Protein AF-A0A2N1F911-F1 (afdb_monomer_lite)

Secondary structure (DSSP, 8-state):
-----SEEEHHHHHHHH---HHHHHHHHTTS-S-EEE-SSSTTT-EEEEHHHHHHHHHHHT---

Radius of gyration: 11.89 Å; chains: 1; bounding box: 33×30×20 Å

pLDDT: mean 76.84, std 15.12, range [34.31, 89.31]

Structure (mmCIF, N/CA/C/O backbone):
data_AF-A0A2N1F911-F1
#
_entry.id   AF-A0A2N1F911-F1
#
loop_
_atom_site.group_PDB
_atom_site.id
_atom_site.type_symbol
_atom_site.label_atom_id
_atom_site.label_alt_id
_atom_site.label_comp_id
_atom_site.label_asym_id
_atom_site.label_entity_id
_atom_site.label_seq_id
_atom_site.pdbx_PDB_ins_code
_atom_site.Cartn_x
_atom_site.Cartn_y
_atom_site.Cartn_z
_atom_site.occupancy
_atom_site.B_iso_or_equiv
_atom_site.auth_seq_id
_atom_site.auth_comp_id
_atom_site.auth_asym_id
_atom_site.auth_atom_id
_atom_site.pdbx_PDB_model_num
ATOM 1 N N . MET A 1 1 ? 9.145 -23.408 9.899 1.00 34.31 1 MET A N 1
ATOM 2 C CA . MET A 1 1 ? 8.319 -22.272 9.440 1.00 34.31 1 MET A CA 1
ATOM 3 C C . MET A 1 1 ? 9.140 -21.493 8.428 1.00 34.31 1 MET A C 1
ATOM 5 O O . MET A 1 1 ? 10.124 -20.880 8.812 1.00 34.31 1 MET A O 1
ATOM 9 N N . THR A 1 2 ? 8.826 -21.603 7.140 1.00 43.41 2 THR A N 1
ATOM 10 C CA . THR A 1 2 ? 9.448 -20.783 6.092 1.00 43.41 2 THR A CA 1
ATOM 11 C C . THR A 1 2 ? 8.920 -19.362 6.231 1.00 43.41 2 THR A C 1
ATOM 13 O O . THR A 1 2 ? 7.732 -19.126 6.025 1.00 43.41 2 THR A O 1
ATOM 16 N N . THR A 1 3 ? 9.777 -18.427 6.637 1.00 47.66 3 THR A N 1
ATOM 17 C CA . THR A 1 3 ? 9.493 -16.991 6.612 1.00 47.66 3 THR A CA 1
ATOM 18 C C . THR A 1 3 ? 9.177 -16.603 5.173 1.00 47.66 3 THR A C 1
ATOM 20 O O . THR A 1 3 ? 10.065 -16.536 4.325 1.00 47.66 3 THR A O 1
ATOM 23 N N . ALA A 1 4 ? 7.889 -16.424 4.875 1.00 55.34 4 ALA A N 1
ATOM 24 C CA . ALA A 1 4 ? 7.459 -15.912 3.588 1.00 55.34 4 ALA A CA 1
ATOM 25 C C . ALA A 1 4 ? 8.128 -14.553 3.363 1.00 55.34 4 ALA A C 1
ATOM 27 O O . ALA A 1 4 ? 8.261 -13.758 4.295 1.00 55.34 4 ALA A O 1
ATOM 28 N N . ILE A 1 5 ? 8.582 -14.323 2.133 1.00 61.09 5 ILE A N 1
ATOM 29 C CA . ILE A 1 5 ? 9.143 -13.051 1.682 1.00 61.09 5 ILE A CA 1
ATOM 30 C C . ILE A 1 5 ? 8.134 -11.959 2.057 1.00 61.09 5 ILE A C 1
ATOM 32 O O . ILE A 1 5 ? 7.080 -11.859 1.440 1.00 61.09 5 ILE A O 1
ATOM 36 N N . ASP A 1 6 ? 8.430 -11.179 3.101 1.00 75.62 6 ASP A N 1
ATOM 37 C CA . ASP A 1 6 ? 7.455 -10.254 3.699 1.00 75.62 6 ASP A CA 1
ATOM 38 C C . ASP A 1 6 ? 7.127 -9.084 2.766 1.00 75.62 6 ASP A C 1
ATOM 40 O O . ASP A 1 6 ? 6.158 -8.378 2.989 1.00 75.62 6 ASP A O 1
ATOM 44 N N . TRP A 1 7 ? 7.890 -8.886 1.688 1.00 86.12 7 TRP A N 1
ATOM 45 C CA . TRP A 1 7 ? 7.744 -7.744 0.796 1.00 86.12 7 TRP A CA 1
ATOM 46 C C . TRP A 1 7 ? 7.443 -8.161 -0.642 1.00 86.12 7 TRP A C 1
ATOM 48 O O . TRP A 1 7 ? 8.211 -8.887 -1.268 1.00 86.12 7 TRP A O 1
ATOM 58 N N . VAL A 1 8 ? 6.365 -7.622 -1.206 1.00 87.06 8 VAL A N 1
ATOM 59 C CA . VAL A 1 8 ? 5.911 -7.889 -2.580 1.00 87.06 8 VAL A CA 1
ATOM 60 C C . VAL A 1 8 ? 5.618 -6.603 -3.330 1.00 87.06 8 VAL A C 1
ATOM 62 O O . VAL A 1 8 ? 5.416 -5.547 -2.744 1.00 87.06 8 VAL A O 1
ATOM 65 N N . THR A 1 9 ? 5.576 -6.664 -4.655 1.00 87.44 9 THR A N 1
ATOM 66 C CA . THR A 1 9 ? 5.198 -5.493 -5.452 1.00 87.44 9 THR A CA 1
ATOM 67 C C . THR A 1 9 ? 3.681 -5.310 -5.484 1.00 87.44 9 THR A C 1
ATOM 69 O O . THR A 1 9 ? 2.924 -6.277 -5.408 1.00 87.44 9 THR A O 1
ATOM 72 N N . ALA A 1 10 ? 3.225 -4.076 -5.719 1.00 86.50 10 ALA A N 1
ATOM 73 C CA . ALA A 1 10 ? 1.805 -3.789 -5.965 1.00 86.50 10 ALA A CA 1
ATOM 74 C C . ALA A 1 10 ? 1.214 -4.614 -7.123 1.00 86.50 10 ALA A C 1
ATOM 76 O O . ALA A 1 10 ? 0.027 -4.919 -7.121 1.00 86.50 10 ALA A O 1
ATOM 77 N N . LYS A 1 11 ? 2.046 -4.982 -8.110 1.00 86.88 11 LYS A N 1
ATOM 78 C CA . LYS A 1 11 ? 1.643 -5.858 -9.215 1.00 86.88 11 LYS A CA 1
ATOM 79 C C . LYS A 1 11 ? 1.285 -7.257 -8.706 1.00 86.88 11 LYS A C 1
ATOM 81 O O . LYS A 1 11 ? 0.235 -7.765 -9.069 1.00 86.88 11 LYS A O 1
ATOM 86 N N . LYS A 1 12 ? 2.124 -7.842 -7.848 1.00 86.88 12 LYS A N 1
ATOM 87 C CA . LYS A 1 12 ? 1.900 -9.187 -7.311 1.00 86.88 12 LYS A CA 1
ATOM 88 C C . LYS A 1 12 ? 0.638 -9.256 -6.446 1.00 86.88 12 LYS A C 1
ATOM 90 O O . LYS A 1 12 ? -0.160 -10.164 -6.620 1.00 86.88 12 LYS A O 1
ATOM 95 N N . ILE A 1 13 ? 0.408 -8.251 -5.597 1.00 86.31 13 ILE A N 1
ATOM 96 C CA . ILE A 1 13 ? -0.830 -8.160 -4.803 1.00 86.31 13 ILE A CA 1
ATOM 97 C C . ILE A 1 13 ? -2.062 -8.074 -5.707 1.00 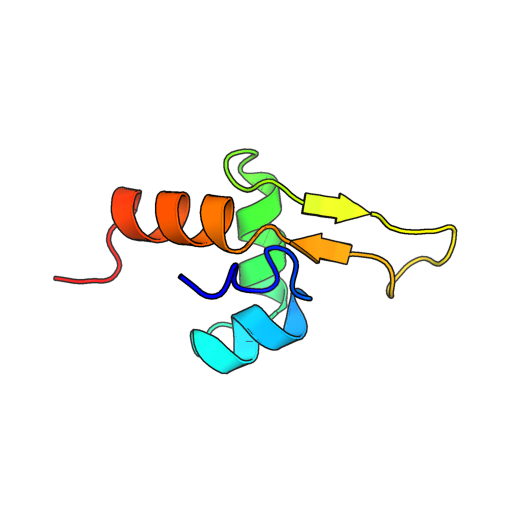86.31 13 ILE A C 1
ATOM 99 O O . ILE A 1 13 ? -3.045 -8.764 -5.462 1.00 86.31 13 ILE A O 1
ATOM 103 N N . ALA A 1 14 ? -2.011 -7.248 -6.755 1.00 87.50 14 ALA A N 1
ATOM 104 C CA . ALA A 1 14 ? -3.108 -7.119 -7.712 1.00 87.50 14 ALA A CA 1
ATOM 105 C C . ALA A 1 14 ? -3.432 -8.453 -8.410 1.00 87.50 14 ALA A C 1
ATOM 107 O O . ALA A 1 14 ? -4.598 -8.812 -8.536 1.00 87.50 14 ALA A O 1
ATOM 108 N N . GLU A 1 15 ? -2.404 -9.205 -8.816 1.00 87.50 15 GLU A N 1
ATOM 109 C CA . GLU A 1 15 ? -2.558 -10.540 -9.409 1.00 87.50 15 GLU A CA 1
ATOM 110 C C . GLU A 1 15 ? -3.164 -11.548 -8.420 1.00 87.50 15 GLU A C 1
ATOM 112 O O . GLU A 1 15 ? -4.074 -12.282 -8.791 1.00 87.50 15 GLU A O 1
ATOM 117 N N . ASP A 1 16 ? -2.709 -11.554 -7.164 1.00 86.38 16 ASP A N 1
ATOM 118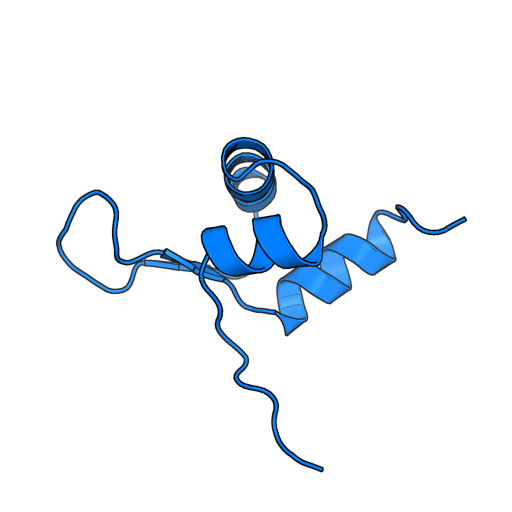 C CA . ASP A 1 16 ? -3.143 -12.535 -6.158 1.00 86.38 16 ASP A CA 1
ATOM 119 C C . ASP A 1 16 ? -4.551 -12.251 -5.604 1.00 8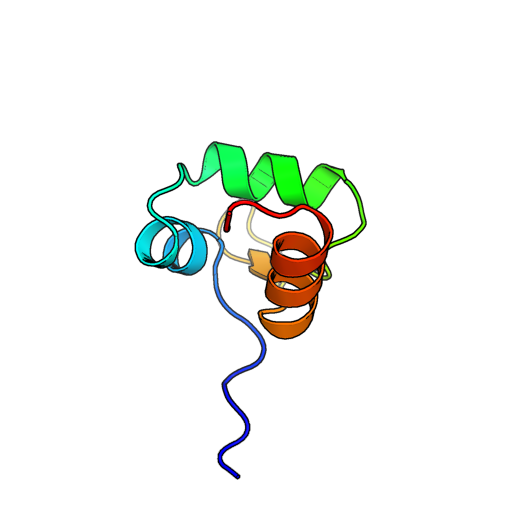6.38 16 ASP A C 1
ATOM 121 O O . ASP A 1 16 ? -5.274 -13.172 -5.237 1.00 86.38 16 ASP A O 1
ATOM 125 N N . THR A 1 17 ? -4.958 -10.981 -5.548 1.00 82.56 17 THR A N 1
ATOM 126 C CA . THR A 1 17 ? -6.266 -10.558 -5.007 1.00 82.56 17 THR A CA 1
ATOM 127 C C . THR A 1 17 ? -7.322 -10.306 -6.084 1.00 82.56 17 THR A C 1
ATOM 129 O O . THR A 1 17 ? -8.488 -10.087 -5.762 1.00 82.56 17 THR A O 1
ATOM 132 N N . GLY A 1 18 ? -6.934 -10.290 -7.363 1.00 86.19 18 GLY A N 1
ATOM 133 C CA . GLY A 1 18 ? -7.821 -9.965 -8.483 1.00 86.19 18 GLY A CA 1
ATOM 134 C C . GLY A 1 18 ? -8.241 -8.491 -8.557 1.00 86.19 18 GLY A C 1
ATOM 135 O O . GLY A 1 18 ? -9.085 -8.134 -9.380 1.00 86.19 18 GLY A O 1
ATOM 136 N N . VAL A 1 19 ? -7.672 -7.612 -7.724 1.00 86.44 19 VAL A N 1
ATOM 137 C CA . VAL A 1 19 ? -7.976 -6.174 -7.739 1.00 86.44 19 VAL A CA 1
ATOM 138 C C . VAL A 1 19 ? -7.028 -5.405 -8.655 1.00 86.44 19 VAL A C 1
ATOM 140 O O . VAL A 1 19 ? -5.903 -5.814 -8.929 1.00 86.44 19 VAL A O 1
ATOM 143 N N . SER A 1 20 ? -7.452 -4.230 -9.122 1.00 87.62 20 SER A N 1
ATOM 144 C CA . SER A 1 20 ? -6.592 -3.397 -9.970 1.00 87.62 20 SER A CA 1
ATOM 145 C C . SER A 1 20 ? -5.375 -2.853 -9.208 1.00 87.62 20 SER A C 1
ATOM 147 O O . SER A 1 20 ? -5.459 -2.488 -8.035 1.00 87.62 20 SER A O 1
ATOM 149 N N . ARG A 1 21 ? -4.241 -2.683 -9.901 1.00 85.69 21 ARG A N 1
ATOM 150 C CA . ARG A 1 21 ? -3.037 -2.060 -9.317 1.00 85.69 21 ARG A CA 1
ATOM 151 C C . ARG A 1 21 ? -3.318 -0.663 -8.751 1.00 85.69 21 ARG A C 1
ATOM 153 O O . ARG A 1 21 ? -2.783 -0.316 -7.705 1.00 85.69 21 ARG A O 1
ATOM 160 N N . SER A 1 22 ? -4.166 0.122 -9.415 1.00 87.38 22 SER A N 1
ATOM 161 C CA . SER A 1 22 ? -4.583 1.447 -8.937 1.00 87.38 22 SER A CA 1
ATOM 162 C C . SER A 1 22 ? -5.365 1.369 -7.628 1.00 87.38 22 SER A C 1
ATOM 164 O O . SER A 1 22 ? -5.204 2.236 -6.776 1.00 87.38 22 SER A O 1
ATOM 166 N N . PHE A 1 23 ? -6.182 0.328 -7.445 1.00 87.31 23 PHE A N 1
ATOM 167 C CA . PHE A 1 23 ? -6.875 0.082 -6.184 1.00 87.31 23 PHE A CA 1
ATOM 168 C C . PHE A 1 23 ? -5.885 -0.258 -5.068 1.00 87.31 23 PHE A C 1
ATOM 170 O O . PHE A 1 23 ? -5.934 0.376 -4.022 1.00 87.31 23 PHE A O 1
ATOM 177 N N . VAL A 1 24 ? -4.919 -1.150 -5.320 1.00 86.69 24 VAL A N 1
ATOM 178 C CA . VAL A 1 24 ? -3.849 -1.447 -4.347 1.00 86.69 24 VAL A CA 1
ATOM 179 C C . VAL A 1 24 ? -3.109 -0.173 -3.935 1.00 86.69 24 VAL A C 1
ATOM 181 O O . VAL A 1 24 ? -2.868 0.031 -2.753 1.00 86.69 24 VAL A O 1
ATOM 184 N N . LEU A 1 25 ? -2.781 0.713 -4.882 1.00 87.25 25 LEU A N 1
ATOM 185 C CA . LEU A 1 25 ? -2.115 1.983 -4.572 1.00 87.25 25 LEU A C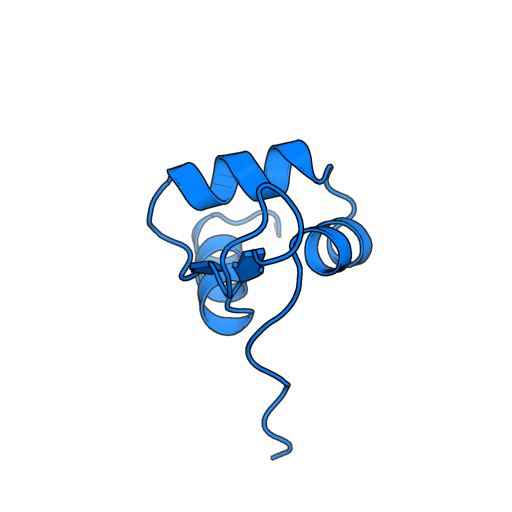A 1
ATOM 186 C C . LEU A 1 25 ? -2.971 2.900 -3.692 1.00 87.25 25 LEU A C 1
ATOM 188 O O . LEU A 1 25 ? -2.436 3.467 -2.747 1.00 87.25 25 LEU A O 1
ATOM 192 N N . LYS A 1 26 ? -4.281 2.996 -3.953 1.00 87.56 26 LYS A N 1
ATOM 193 C CA . LYS A 1 26 ? -5.214 3.742 -3.093 1.00 87.56 26 LYS A CA 1
ATOM 194 C C . LYS A 1 26 ? -5.300 3.156 -1.686 1.00 87.56 26 LYS A C 1
ATOM 196 O O . LYS A 1 26 ? -5.385 3.908 -0.727 1.00 87.56 26 LYS A O 1
ATOM 201 N N . LEU A 1 27 ? -5.231 1.831 -1.541 1.00 85.31 27 LEU A N 1
ATOM 202 C CA . LEU A 1 27 ? -5.192 1.203 -0.216 1.00 85.31 27 LEU A CA 1
ATOM 203 C C . LEU A 1 27 ? -3.944 1.610 0.575 1.00 85.31 27 LEU A C 1
ATOM 205 O O . LEU A 1 27 ? -4.008 1.766 1.785 1.00 85.31 27 LEU A O 1
ATOM 209 N N . LEU A 1 28 ? -2.809 1.833 -0.090 1.00 85.00 28 LEU A N 1
ATOM 210 C CA . LEU A 1 28 ? -1.611 2.322 0.601 1.00 85.00 28 LEU A CA 1
ATOM 211 C C . LEU A 1 28 ? -1.763 3.761 1.109 1.00 85.00 28 LEU A C 1
ATOM 213 O O . LEU A 1 28 ? -1.059 4.148 2.040 1.00 85.00 28 LEU A O 1
ATOM 217 N N . GLU A 1 29 ? -2.663 4.553 0.521 1.00 83.75 29 GLU A N 1
ATOM 218 C CA . GLU A 1 29 ? -2.956 5.915 0.981 1.00 83.75 29 GLU A CA 1
ATOM 219 C C . GLU A 1 29 ? -3.714 5.929 2.319 1.00 83.75 29 GLU A C 1
ATOM 221 O O . GLU A 1 29 ? -3.710 6.962 2.983 1.00 83.75 29 GLU A O 1
ATOM 226 N N . THR A 1 30 ? -4.300 4.806 2.767 1.00 82.50 30 THR A N 1
ATOM 227 C CA . THR A 1 30 ? -4.975 4.739 4.080 1.00 82.50 30 THR A CA 1
ATOM 228 C C . THR A 1 30 ? -3.997 4.803 5.253 1.00 82.50 30 THR A C 1
ATOM 230 O O . THR A 1 30 ? -4.388 5.148 6.362 1.00 82.50 30 THR A O 1
ATOM 233 N N . GLY A 1 31 ? -2.716 4.495 5.022 1.00 80.31 31 GLY A N 1
ATOM 234 C CA . GLY A 1 31 ? -1.674 4.490 6.053 1.00 80.31 31 GLY A CA 1
ATOM 235 C C . GLY A 1 31 ? -1.625 3.222 6.914 1.00 80.31 31 GLY A C 1
ATOM 236 O O . GLY A 1 31 ? -0.668 3.041 7.664 1.00 80.31 31 GLY A O 1
ATOM 237 N N . ASP A 1 32 ? -2.587 2.308 6.766 1.00 83.50 32 ASP A N 1
ATOM 238 C CA . ASP A 1 32 ? -2.652 1.062 7.547 1.00 83.50 32 ASP A CA 1
ATOM 239 C C . ASP A 1 32 ? -1.690 -0.021 7.037 1.00 83.50 32 ASP A C 1
ATOM 241 O O . ASP A 1 32 ? -1.328 -0.960 7.752 1.00 83.50 32 ASP A O 1
ATOM 245 N N . ILE A 1 33 ? -1.269 0.093 5.776 1.00 87.94 33 ILE A N 1
ATOM 246 C CA . ILE A 1 33 ? -0.441 -0.898 5.095 1.00 87.94 33 ILE A CA 1
ATOM 247 C C . ILE A 1 33 ? 0.993 -0.383 5.032 1.00 87.94 33 ILE A C 1
ATOM 249 O O . ILE A 1 33 ? 1.280 0.641 4.413 1.00 87.94 33 ILE A O 1
ATOM 253 N N . LYS A 1 34 ? 1.934 -1.127 5.621 1.00 88.81 34 LYS A N 1
ATOM 254 C CA . LYS A 1 34 ? 3.358 -0.795 5.522 1.00 88.81 34 LYS A CA 1
ATOM 255 C C . LYS A 1 34 ? 3.855 -1.019 4.097 1.00 88.81 34 LYS A C 1
ATOM 257 O O . LYS A 1 34 ? 3.748 -2.117 3.551 1.00 88.81 34 LYS A O 1
ATOM 262 N N . PHE A 1 35 ? 4.474 0.001 3.523 1.00 88.56 35 PHE A N 1
ATOM 263 C CA . PHE A 1 35 ? 5.166 -0.087 2.245 1.00 88.56 35 PHE A CA 1
ATOM 264 C C . PHE A 1 35 ? 6.518 0.625 2.327 1.00 88.56 35 PHE A C 1
ATOM 266 O O . PHE A 1 35 ? 6.712 1.559 3.102 1.00 88.56 35 PHE A O 1
ATOM 273 N N . SER A 1 36 ? 7.465 0.175 1.514 1.00 85.19 36 SER A N 1
ATOM 274 C CA . SER A 1 36 ? 8.777 0.780 1.338 1.00 85.19 36 SER A CA 1
ATOM 275 C C . SER A 1 36 ? 8.922 1.234 -0.107 1.00 85.19 36 SER A C 1
ATOM 277 O O . SER A 1 36 ? 8.563 0.521 -1.045 1.00 85.19 36 SER A O 1
ATOM 279 N N . LYS A 1 37 ? 9.453 2.440 -0.295 1.00 80.88 37 LYS A N 1
ATOM 280 C CA . LYS A 1 37 ? 9.846 2.952 -1.608 1.00 80.88 37 LYS A CA 1
ATOM 281 C C . LYS A 1 37 ? 11.347 2.732 -1.759 1.00 80.88 37 LYS A C 1
ATOM 283 O O . LYS A 1 37 ? 12.148 3.584 -1.388 1.00 80.88 37 LYS A O 1
ATOM 288 N N . ASN A 1 38 ? 11.732 1.579 -2.291 1.00 64.69 38 ASN A N 1
ATOM 289 C CA . ASN A 1 38 ? 13.120 1.251 -2.564 1.00 64.69 38 ASN A CA 1
ATOM 290 C C . ASN A 1 38 ? 13.575 1.917 -3.880 1.00 64.69 38 ASN A C 1
ATOM 292 O O . ASN A 1 38 ? 13.457 1.348 -4.963 1.00 64.69 38 ASN A O 1
ATOM 296 N N . GLY A 1 39 ? 14.075 3.152 -3.786 1.00 54.91 39 GLY A N 1
ATOM 297 C CA . GLY A 1 39 ? 14.990 3.733 -4.776 1.00 54.91 39 GLY A CA 1
ATOM 298 C C . GLY A 1 39 ? 14.462 4.823 -5.726 1.00 54.91 39 GLY A C 1
ATOM 299 O O . GLY A 1 39 ? 13.300 4.868 -6.121 1.00 54.91 39 GLY A O 1
ATOM 300 N N . ASN A 1 40 ? 15.424 5.664 -6.131 1.00 54.03 40 ASN A N 1
ATOM 301 C CA . ASN A 1 40 ? 15.432 6.893 -6.950 1.00 54.03 40 ASN A CA 1
ATOM 302 C C . ASN A 1 40 ? 14.703 6.903 -8.317 1.00 54.03 40 ASN A C 1
ATOM 304 O O . ASN A 1 40 ? 14.900 7.831 -9.104 1.00 54.03 40 ASN A O 1
ATOM 308 N N . ARG A 1 41 ? 13.877 5.908 -8.662 1.00 55.03 41 ARG A N 1
ATOM 309 C CA . ARG A 1 41 ? 13.148 5.879 -9.944 1.00 55.03 41 ARG A CA 1
ATOM 310 C C . ARG A 1 41 ? 11.642 5.891 -9.727 1.00 55.03 41 ARG A C 1
ATOM 312 O O . ARG A 1 41 ? 11.095 5.034 -9.041 1.00 55.03 41 ARG A O 1
ATOM 319 N N . LYS A 1 42 ? 10.983 6.834 -10.407 1.00 53.97 42 LYS A N 1
ATOM 320 C CA . LYS A 1 42 ? 9.581 7.256 -10.248 1.00 53.97 42 LYS A CA 1
ATOM 321 C C . LYS A 1 42 ? 8.497 6.158 -10.249 1.00 53.97 42 LYS A C 1
ATOM 323 O O . LYS A 1 42 ? 7.376 6.503 -9.920 1.00 53.97 42 LYS A O 1
ATOM 328 N N . ASN A 1 43 ? 8.768 4.888 -10.584 1.00 52.44 43 ASN A N 1
ATOM 329 C CA . ASN A 1 43 ? 7.708 3.870 -10.724 1.00 52.44 43 ASN A CA 1
ATOM 330 C C . ASN A 1 43 ? 8.051 2.408 -10.354 1.00 52.44 43 ASN A C 1
ATOM 332 O O . ASN A 1 43 ? 7.151 1.565 -10.397 1.00 52.44 43 ASN A O 1
ATOM 336 N N . SER A 1 44 ? 9.292 2.074 -9.973 1.00 59.12 44 SER A N 1
ATOM 337 C CA . SER A 1 44 ? 9.719 0.659 -9.844 1.00 59.12 44 SER A CA 1
ATOM 338 C C . SER A 1 44 ? 10.122 0.220 -8.432 1.00 59.12 44 SER A C 1
ATOM 340 O O . SER A 1 44 ? 10.440 -0.947 -8.239 1.00 59.12 44 SER A O 1
ATOM 342 N N . GLY A 1 45 ? 10.105 1.127 -7.451 1.00 70.25 45 GLY A N 1
ATOM 343 C CA . GLY A 1 45 ? 10.619 0.861 -6.102 1.00 70.25 45 GLY A CA 1
ATOM 344 C C . GLY A 1 45 ? 9.582 0.472 -5.048 1.00 70.25 45 GLY A C 1
ATOM 345 O O . GLY A 1 45 ? 9.948 0.273 -3.896 1.00 70.25 45 GLY A O 1
ATOM 346 N N . LEU A 1 46 ? 8.289 0.423 -5.376 1.00 82.31 46 LEU A N 1
ATOM 347 C CA . LEU A 1 46 ? 7.252 0.237 -4.361 1.00 82.31 46 LEU A CA 1
ATOM 348 C C . LEU A 1 46 ? 7.112 -1.239 -3.955 1.00 82.31 46 LEU A C 1
ATOM 350 O O . LEU A 1 46 ? 6.565 -2.056 -4.701 1.00 82.31 46 LEU A O 1
ATOM 354 N N . MET A 1 47 ? 7.576 -1.530 -2.745 1.00 87.19 47 MET A N 1
ATOM 355 C CA . MET A 1 47 ? 7.466 -2.805 -2.046 1.00 87.19 47 MET A CA 1
ATOM 356 C C . MET A 1 47 ? 6.405 -2.674 -0.948 1.00 87.19 47 MET A C 1
ATOM 358 O O . MET A 1 47 ? 6.405 -1.699 -0.207 1.00 87.19 47 MET A O 1
ATOM 362 N N . ILE A 1 48 ? 5.519 -3.646 -0.806 1.00 88.25 48 ILE A N 1
ATOM 363 C CA . ILE A 1 48 ? 4.413 -3.666 0.154 1.00 88.25 48 ILE A CA 1
ATOM 364 C C . ILE A 1 48 ? 4.622 -4.851 1.087 1.00 88.25 48 ILE A C 1
ATOM 366 O O . ILE A 1 48 ? 4.936 -5.945 0.621 1.00 88.25 48 ILE A O 1
ATOM 370 N N . SER A 1 49 ? 4.454 -4.630 2.387 1.00 89.31 49 SER A N 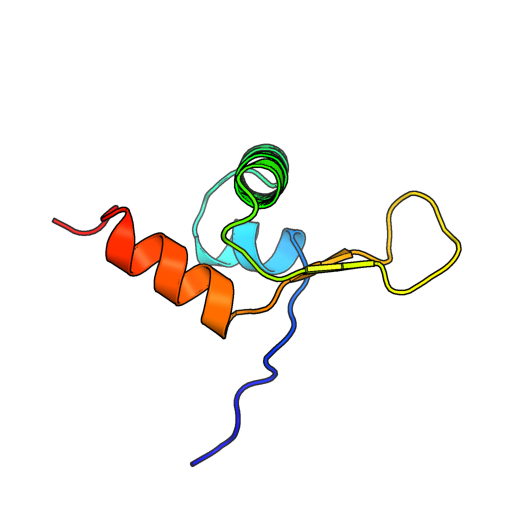1
ATOM 371 C CA . SER A 1 49 ? 4.523 -5.690 3.387 1.00 89.31 49 SER A CA 1
ATOM 372 C C . SER A 1 49 ? 3.275 -6.573 3.293 1.00 89.31 49 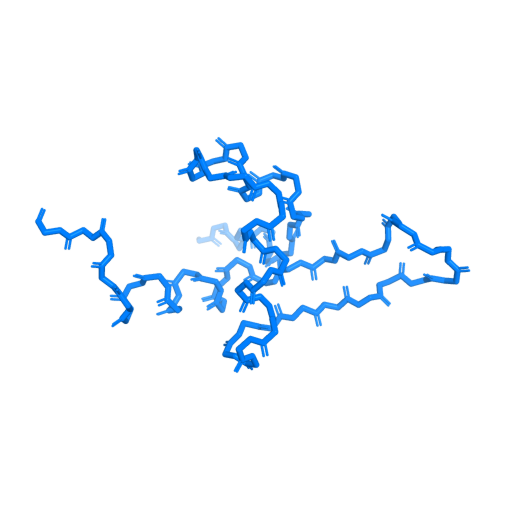SER A C 1
ATOM 374 O O . SER A 1 49 ? 2.171 -6.095 3.566 1.00 89.31 49 SER A O 1
ATOM 376 N N . ILE A 1 50 ? 3.437 -7.852 2.932 1.00 87.19 50 ILE A N 1
ATOM 377 C CA . ILE A 1 50 ? 2.341 -8.833 2.873 1.00 87.19 50 ILE A CA 1
ATOM 378 C C . ILE A 1 50 ? 1.671 -8.932 4.240 1.00 87.19 50 ILE A C 1
ATOM 380 O O . ILE A 1 50 ? 0.449 -8.905 4.328 1.00 87.19 50 ILE A O 1
ATOM 384 N N . SER A 1 51 ? 2.450 -9.018 5.321 1.00 87.12 51 SER A N 1
ATOM 385 C CA . SER A 1 51 ? 1.894 -9.178 6.668 1.00 87.12 51 SER A CA 1
ATOM 386 C C . SER A 1 51 ? 1.006 -8.001 7.085 1.00 87.12 51 SER A C 1
ATOM 388 O O . SER A 1 51 ? -0.037 -8.203 7.704 1.00 87.12 51 SER A O 1
ATOM 390 N N . SER A 1 52 ? 1.380 -6.772 6.719 1.00 87.44 52 SER A N 1
ATOM 391 C CA . SER A 1 52 ? 0.561 -5.581 6.990 1.00 87.44 52 SER A CA 1
ATOM 392 C C . SER A 1 52 ? -0.664 -5.516 6.077 1.00 87.44 52 SER A C 1
ATOM 394 O O . SER A 1 52 ? -1.749 -5.159 6.529 1.00 87.44 52 SER A O 1
ATOM 396 N N . PHE A 1 53 ? -0.504 -5.907 4.810 1.00 87.38 53 PHE A N 1
ATOM 397 C CA . PHE A 1 53 ? -1.600 -5.987 3.848 1.00 87.38 53 PHE A CA 1
ATOM 398 C C . PHE A 1 53 ? -2.660 -7.012 4.271 1.00 87.38 53 PHE A C 1
ATOM 400 O O . PHE A 1 53 ? -3.839 -6.681 4.311 1.00 87.38 53 PHE A O 1
ATOM 407 N N . ASN A 1 54 ? -2.252 -8.222 4.659 1.00 84.50 54 ASN A N 1
ATOM 408 C CA . ASN A 1 54 ? -3.164 -9.270 5.116 1.00 84.50 54 ASN A CA 1
ATOM 409 C C . ASN A 1 54 ? -3.925 -8.841 6.371 1.00 84.50 54 ASN A C 1
ATOM 411 O O . ASN A 1 54 ? -5.134 -9.012 6.423 1.00 84.50 54 ASN A O 1
ATOM 415 N N . LYS A 1 55 ? -3.255 -8.199 7.339 1.00 85.69 55 LYS A N 1
ATOM 416 C CA . LYS A 1 55 ? -3.927 -7.636 8.522 1.00 85.69 55 LYS A CA 1
ATOM 417 C C . LYS A 1 55 ? -4.984 -6.603 8.150 1.00 85.69 55 LYS A C 1
ATOM 419 O O . LYS A 1 55 ? -6.082 -6.627 8.695 1.00 85.69 55 LYS A O 1
ATOM 424 N N . TYR A 1 56 ? -4.663 -5.695 7.228 1.00 86.12 56 TYR A N 1
ATOM 425 C CA . TYR A 1 56 ? -5.640 -4.733 6.723 1.00 86.12 56 TYR A CA 1
ATOM 426 C C . TYR A 1 56 ? -6.823 -5.445 6.058 1.00 86.12 56 TYR A C 1
ATOM 428 O O . TYR A 1 56 ? -7.972 -5.090 6.308 1.00 86.12 56 TYR A O 1
ATOM 436 N N . TRP A 1 57 ? -6.544 -6.464 5.247 1.00 82.50 57 TRP A N 1
ATOM 437 C CA . TRP A 1 57 ? -7.548 -7.221 4.506 1.00 82.50 57 TRP A CA 1
ATOM 438 C C . TRP A 1 57 ? -8.473 -8.046 5.411 1.00 82.50 57 TRP A C 1
ATOM 440 O O . TRP A 1 57 ? -9.681 -8.064 5.194 1.00 82.50 57 TRP A O 1
ATOM 450 N N . GLU A 1 58 ? -7.924 -8.681 6.448 1.00 82.00 58 GLU A N 1
ATOM 451 C CA . GLU A 1 58 ? -8.676 -9.405 7.480 1.00 82.00 58 GLU A CA 1
ATOM 452 C C . GLU A 1 58 ? -9.561 -8.450 8.290 1.00 82.00 58 GLU A C 1
ATOM 454 O O . GLU A 1 58 ? -10.747 -8.714 8.471 1.00 82.00 58 GLU A O 1
ATOM 459 N N . ASN A 1 59 ? -9.018 -7.304 8.713 1.00 80.12 59 ASN A N 1
ATOM 460 C CA . ASN A 1 59 ? -9.757 -6.316 9.504 1.00 80.12 59 ASN A CA 1
ATOM 461 C C . ASN A 1 59 ? -10.868 -5.611 8.711 1.00 80.12 59 ASN A C 1
ATOM 463 O O . ASN A 1 59 ? -11.889 -5.244 9.287 1.00 80.12 59 ASN A O 1
ATOM 467 N N . ASN A 1 60 ? -10.671 -5.401 7.405 1.00 74.56 60 ASN A N 1
ATOM 468 C CA . ASN A 1 60 ? -11.645 -4.739 6.530 1.00 74.56 60 ASN A CA 1
ATOM 469 C C . ASN A 1 60 ? -12.539 -5.725 5.761 1.00 74.56 60 ASN A C 1
ATOM 471 O O . ASN A 1 60 ? -13.401 -5.292 5.001 1.00 74.56 60 ASN A O 1
ATOM 475 N N . GLY A 1 61 ? -12.366 -7.032 5.988 1.00 59.97 61 GLY A N 1
ATOM 476 C CA . GLY A 1 61 ? -13.368 -8.058 5.724 1.00 59.97 61 GLY A CA 1
ATOM 477 C C . GLY A 1 61 ? -13.967 -8.054 4.316 1.00 59.97 61 GLY A C 1
ATOM 478 O O . GLY A 1 61 ? -15.163 -7.823 4.163 1.00 59.97 61 GLY A O 1
ATOM 479 N N . ILE A 1 62 ? -13.179 -8.418 3.297 1.00 53.41 62 ILE A N 1
ATOM 480 C CA . ILE A 1 62 ? -13.729 -8.921 2.014 1.00 53.41 62 ILE A CA 1
ATOM 481 C C . ILE A 1 62 ? -13.812 -10.460 2.023 1.00 53.41 62 ILE A C 1
ATOM 483 O O . ILE A 1 62 ? -13.684 -11.113 0.992 1.00 53.41 62 ILE A O 1
ATOM 487 N N . ILE A 1 63 ? -14.000 -11.072 3.195 1.00 47.50 63 ILE A N 1
ATOM 488 C CA . ILE A 1 63 ? -14.404 -12.477 3.300 1.00 47.50 63 ILE A CA 1
ATOM 489 C C . ILE A 1 63 ? -15.573 -12.528 4.283 1.00 47.50 63 ILE A C 1
ATOM 491 O O . ILE A 1 63 ? -15.400 -12.318 5.482 1.00 47.50 63 ILE A O 1
ATOM 495 N N . LYS A 1 64 ? -16.765 -12.740 3.725 1.00 38.53 64 LYS A N 1
ATOM 496 C CA . LYS A 1 64 ? -17.968 -13.182 4.429 1.00 38.53 64 LYS A CA 1
ATOM 497 C C . LYS A 1 64 ? -18.148 -14.667 4.162 1.00 38.53 64 LYS A C 1
ATOM 499 O O . LYS A 1 64 ? -17.895 -15.059 3.001 1.00 38.53 64 LYS A O 1
#

Foldseek 3Di:
DPPPPQKDALVVVCVVVVHDSVVSVVVVVVVQWDWDQPDDDDPDRIITGPVSVVVVPVVVDPDD

Sequence (64 aa):
MTTAIDWVTAKKIAEDTGVSRSFVLKLLETGDIKFSKNGNRKNSGLMISISSFNKYWENNGIIK